Protein AF-A0A388NYQ6-F1 (afdb_monomer_lite)

Structure (mmCIF, N/CA/C/O backbone):
data_AF-A0A388NYQ6-F1
#
_entry.id   AF-A0A388NYQ6-F1
#
loop_
_atom_site.group_PDB
_atom_site.id
_atom_site.type_symbol
_atom_site.label_atom_id
_atom_site.label_alt_id
_atom_site.label_comp_id
_atom_site.label_asym_id
_atom_site.label_entity_id
_atom_site.label_seq_id
_atom_site.pdbx_PDB_ins_code
_atom_site.Cartn_x
_atom_site.Cartn_y
_atom_site.Cartn_z
_atom_site.occupancy
_atom_site.B_iso_or_equiv
_atom_site.auth_seq_id
_atom_site.auth_comp_id
_atom_site.auth_asym_id
_atom_site.auth_atom_id
_atom_site.pdbx_PDB_model_num
ATOM 1 N N . MET A 1 1 ? -5.602 -9.471 16.229 1.00 52.56 1 MET A N 1
ATOM 2 C CA . MET A 1 1 ? -4.426 -9.917 15.430 1.00 52.56 1 MET A CA 1
ATOM 3 C C . MET A 1 1 ? -3.430 -8.777 15.203 1.00 52.56 1 MET A C 1
ATOM 5 O O . MET A 1 1 ? -2.245 -8.992 15.431 1.00 52.56 1 MET A O 1
ATOM 9 N N . ILE A 1 2 ? -3.910 -7.580 14.840 1.00 55.19 2 ILE A N 1
ATOM 10 C CA . ILE A 1 2 ? -3.126 -6.337 14.697 1.00 55.19 2 ILE A CA 1
ATOM 11 C C . ILE A 1 2 ? -2.327 -6.002 15.974 1.00 55.19 2 ILE A C 1
ATOM 13 O O . ILE A 1 2 ? -1.125 -5.756 15.897 1.00 55.19 2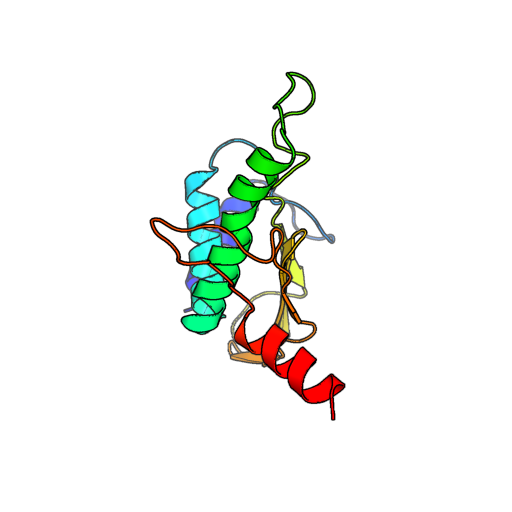 ILE A O 1
ATOM 17 N N . GLU A 1 3 ? -2.947 -6.120 17.156 1.00 49.66 3 GLU A N 1
ATOM 18 C CA . GLU A 1 3 ? -2.299 -5.841 18.447 1.00 49.66 3 GLU A CA 1
ATOM 19 C C . GLU A 1 3 ? -1.039 -6.693 18.679 1.00 49.66 3 GLU A C 1
ATOM 21 O O . GLU A 1 3 ? 0.015 -6.148 18.960 1.00 49.66 3 GLU A O 1
ATOM 26 N N . ARG A 1 4 ? -1.069 -8.013 18.437 1.00 52.25 4 ARG A N 1
ATOM 27 C CA . ARG A 1 4 ? 0.109 -8.885 18.650 1.00 52.25 4 ARG A CA 1
ATOM 28 C C . ARG A 1 4 ? 1.309 -8.506 17.775 1.00 52.25 4 ARG A C 1
ATOM 30 O O . ARG A 1 4 ? 2.448 -8.632 18.223 1.00 52.25 4 ARG A O 1
ATOM 37 N N . CYS A 1 5 ? 1.071 -8.040 16.546 1.00 53.69 5 CYS A N 1
ATOM 38 C CA . CYS A 1 5 ? 2.142 -7.525 15.687 1.00 53.69 5 CYS A CA 1
ATOM 39 C C . CYS A 1 5 ? 2.639 -6.156 16.171 1.00 53.69 5 CYS A C 1
ATOM 41 O O . CYS A 1 5 ? 3.846 -5.913 16.174 1.00 53.69 5 CYS A O 1
ATOM 43 N N . LEU A 1 6 ? 1.734 -5.294 16.640 1.00 58.06 6 LEU A N 1
ATOM 44 C CA . LEU A 1 6 ? 2.067 -3.972 17.169 1.00 58.06 6 LEU A CA 1
ATOM 45 C C . LEU A 1 6 ? 2.802 -4.030 18.496 1.00 58.06 6 LEU A C 1
ATOM 47 O O . LEU A 1 6 ? 3.789 -3.331 18.650 1.00 58.06 6 LEU A O 1
ATOM 51 N N . THR A 1 7 ? 2.393 -4.881 19.431 1.00 53.41 7 THR A N 1
ATOM 52 C CA . THR A 1 7 ? 3.084 -5.084 20.702 1.00 53.41 7 THR A CA 1
ATOM 53 C C . THR A 1 7 ? 4.516 -5.543 20.445 1.00 53.41 7 THR A C 1
ATOM 55 O O . THR A 1 7 ? 5.431 -5.019 21.063 1.00 53.41 7 THR A O 1
ATOM 58 N N . SER A 1 8 ? 4.753 -6.430 19.471 1.00 51.94 8 SER A N 1
ATOM 59 C CA . SER A 1 8 ? 6.115 -6.803 19.064 1.00 51.94 8 SER A CA 1
ATOM 60 C C . SER A 1 8 ? 6.887 -5.615 18.473 1.00 51.94 8 SER A C 1
ATOM 62 O O . SER A 1 8 ? 8.021 -5.366 18.874 1.00 51.94 8 SER A O 1
ATOM 64 N N . LEU A 1 9 ? 6.285 -4.848 17.559 1.00 52.38 9 LEU A N 1
ATOM 65 C CA . LEU A 1 9 ? 6.934 -3.708 16.895 1.00 52.38 9 LEU A CA 1
ATOM 66 C C . LEU A 1 9 ? 7.233 -2.547 17.867 1.00 52.38 9 LEU A C 1
ATOM 68 O O . LEU A 1 9 ? 8.312 -1.959 17.830 1.00 52.38 9 LEU A O 1
ATOM 72 N N . ILE A 1 10 ? 6.296 -2.252 18.768 1.00 55.34 10 ILE A N 1
ATOM 73 C CA . ILE A 1 10 ? 6.388 -1.216 19.798 1.00 55.34 10 ILE A CA 1
ATOM 74 C C . ILE A 1 10 ? 7.378 -1.651 20.883 1.00 55.34 10 ILE A C 1
ATOM 76 O O . ILE A 1 10 ? 8.283 -0.888 21.195 1.00 55.34 10 ILE A O 1
ATOM 80 N N . LEU A 1 11 ? 7.295 -2.875 21.421 1.00 45.38 11 LEU A N 1
ATOM 81 C CA . LEU A 1 11 ? 8.207 -3.338 22.479 1.00 45.38 11 LEU A CA 1
ATOM 82 C C . LEU A 1 11 ? 9.666 -3.449 22.019 1.00 45.38 11 LEU A C 1
ATOM 84 O O . LEU A 1 11 ? 10.567 -3.217 22.826 1.00 45.38 11 LEU A O 1
ATOM 88 N N . THR A 1 12 ? 9.909 -3.760 20.741 1.00 48.88 12 THR A N 1
ATOM 89 C CA . THR A 1 12 ? 11.273 -3.764 20.185 1.00 48.88 12 THR A CA 1
ATOM 90 C C . THR A 1 12 ? 11.868 -2.348 20.185 1.00 48.88 12 THR A C 1
ATOM 92 O O . THR A 1 12 ? 13.056 -2.189 20.445 1.00 48.88 12 THR A O 1
ATOM 95 N N . ASN A 1 13 ? 11.037 -1.315 20.008 1.00 43.41 13 ASN A N 1
ATOM 96 C CA . ASN A 1 13 ? 11.452 0.092 20.049 1.00 43.41 13 ASN A CA 1
ATOM 97 C C . ASN A 1 13 ? 11.406 0.720 21.460 1.00 43.41 13 ASN A C 1
ATOM 99 O O . ASN A 1 13 ? 12.181 1.627 21.757 1.00 43.41 13 ASN A O 1
ATOM 103 N N . VAL A 1 14 ? 10.563 0.221 22.372 1.00 39.88 14 VAL A N 1
ATOM 104 C CA . VAL A 1 14 ? 10.410 0.745 23.748 1.00 39.88 14 VAL A CA 1
ATOM 105 C C . VAL A 1 14 ? 11.578 0.363 24.670 1.00 39.88 14 VAL A C 1
ATOM 107 O O . VAL A 1 14 ? 11.789 1.022 25.689 1.00 39.88 14 VAL A O 1
ATOM 110 N N . ARG A 1 15 ? 12.430 -0.605 24.297 1.00 34.38 15 ARG A N 1
ATOM 111 C CA . ARG A 1 15 ? 13.694 -0.863 25.021 1.00 34.38 15 ARG A CA 1
ATOM 112 C C . ARG A 1 15 ? 14.703 0.297 24.958 1.00 34.38 15 ARG A C 1
ATOM 114 O O . ARG A 1 15 ? 15.631 0.298 25.758 1.00 34.38 15 ARG A O 1
ATOM 121 N N . ASN A 1 16 ? 14.484 1.298 24.098 1.00 36.56 16 ASN A N 1
ATOM 122 C CA . ASN A 1 16 ? 15.321 2.500 23.986 1.00 36.56 16 ASN A CA 1
ATOM 123 C C . ASN A 1 16 ? 14.737 3.746 24.686 1.00 36.56 16 ASN A C 1
ATOM 125 O O . ASN A 1 16 ? 15.241 4.846 24.488 1.00 36.56 16 ASN A O 1
ATOM 129 N N . GLY A 1 17 ? 13.703 3.577 25.521 1.00 28.11 17 GLY A N 1
ATOM 130 C CA . GLY A 1 17 ? 13.302 4.551 26.539 1.00 28.11 17 GLY A CA 1
ATOM 131 C C . GLY A 1 17 ? 12.965 5.958 26.044 1.00 28.11 17 GLY A C 1
ATOM 132 O O . GLY A 1 17 ? 13.686 6.886 26.370 1.00 28.11 17 GLY A O 1
ATOM 133 N N . PHE A 1 18 ? 11.829 6.153 25.368 1.00 31.25 18 PHE A N 1
ATOM 134 C CA . PHE A 1 18 ? 11.224 7.485 25.223 1.00 31.25 18 PHE A CA 1
ATOM 135 C C . PHE A 1 18 ? 9.693 7.398 25.250 1.00 31.25 18 PHE A C 1
ATOM 137 O O . PHE A 1 18 ? 9.052 6.875 24.342 1.00 31.25 18 PHE A O 1
ATOM 144 N N . THR A 1 19 ? 9.099 7.919 26.323 1.00 35.94 19 THR A N 1
ATOM 145 C CA . THR A 1 19 ? 7.658 8.146 26.470 1.00 35.94 19 THR A CA 1
ATOM 146 C C . THR A 1 19 ? 7.364 9.631 26.264 1.00 35.94 19 THR A C 1
ATOM 148 O O . THR A 1 19 ? 7.906 10.450 27.000 1.00 35.94 19 THR A O 1
ATOM 151 N N . ARG A 1 20 ? 6.442 9.939 25.338 1.00 31.94 20 ARG A N 1
ATOM 152 C CA . ARG A 1 20 ? 5.844 11.259 25.024 1.00 31.94 20 ARG A CA 1
ATOM 153 C C . ARG A 1 20 ? 6.726 12.255 24.245 1.00 31.94 20 ARG A C 1
ATOM 155 O O . ARG A 1 20 ? 7.485 12.990 24.858 1.00 31.94 20 ARG A O 1
ATOM 162 N N . LEU A 1 21 ? 6.518 12.326 22.919 1.00 26.45 21 LEU A N 1
ATOM 163 C CA . LEU A 1 21 ? 6.379 13.507 22.023 1.00 26.45 21 LEU A CA 1
ATOM 164 C C . LEU A 1 21 ? 6.416 13.040 20.532 1.00 26.45 21 LEU A C 1
ATOM 166 O O . LEU A 1 21 ? 6.714 11.868 20.302 1.00 26.45 21 LEU A O 1
ATOM 170 N N . PRO A 1 22 ? 5.986 13.856 19.540 1.00 33.41 22 PRO A N 1
ATOM 171 C CA . PRO A 1 22 ? 5.518 13.375 18.238 1.00 33.41 22 PRO A CA 1
ATOM 172 C C . PRO A 1 22 ? 6.654 13.103 17.241 1.00 33.41 22 PRO A C 1
ATOM 174 O O . PRO A 1 22 ? 7.628 13.840 17.204 1.00 33.41 22 PRO A O 1
ATOM 177 N N . ILE A 1 23 ? 6.402 12.130 16.357 1.00 39.66 23 ILE A N 1
ATOM 178 C CA . ILE A 1 23 ? 7.015 11.936 15.028 1.00 39.66 23 ILE A CA 1
ATOM 179 C C . ILE A 1 23 ? 8.489 11.482 15.026 1.00 39.66 23 ILE A C 1
ATOM 181 O O . ILE A 1 23 ? 9.353 12.099 15.635 1.00 39.66 23 ILE A O 1
ATOM 185 N N . MET A 1 24 ? 8.750 10.448 14.204 1.00 30.14 24 MET A N 1
ATOM 186 C CA . MET A 1 24 ? 10.063 9.855 13.876 1.00 30.14 24 MET A CA 1
ATOM 187 C C . MET A 1 24 ? 10.575 8.955 15.014 1.00 30.14 24 MET A C 1
ATOM 189 O O . MET A 1 24 ? 10.589 9.352 16.168 1.00 30.14 24 MET A O 1
ATOM 193 N N . TRP A 1 25 ? 10.821 7.658 14.816 1.00 35.75 25 TRP A N 1
ATOM 194 C CA . TRP A 1 25 ? 11.948 7.104 14.068 1.00 35.75 25 TRP A CA 1
ATOM 195 C C . TRP A 1 25 ? 11.678 5.640 13.649 1.00 35.75 25 TRP A C 1
ATOM 197 O O . TRP A 1 25 ? 11.425 4.791 14.501 1.00 35.75 25 TRP A O 1
ATOM 207 N N . VAL A 1 26 ? 11.831 5.326 12.358 1.00 38.94 26 VAL A N 1
ATOM 208 C CA . VAL A 1 26 ? 12.402 4.042 11.900 1.00 38.94 26 VAL A CA 1
ATOM 209 C C . VAL A 1 26 ? 13.570 4.410 10.991 1.00 38.94 26 VAL A C 1
ATOM 211 O O . VAL A 1 26 ? 13.466 4.411 9.775 1.00 38.94 26 VAL A O 1
ATOM 214 N N . ALA A 1 27 ? 14.661 4.835 11.618 1.00 39.72 27 ALA A N 1
ATOM 215 C CA . ALA A 1 27 ? 15.979 4.925 11.004 1.00 39.72 27 ALA A CA 1
ATOM 216 C C . ALA A 1 27 ? 17.005 4.769 12.133 1.00 39.72 27 ALA A C 1
ATOM 218 O O . ALA A 1 27 ? 17.494 5.741 12.695 1.00 39.72 27 ALA A O 1
ATOM 219 N N . SER A 1 28 ? 17.264 3.539 12.581 1.00 37.56 28 SER A N 1
ATOM 220 C CA . SER A 1 28 ? 18.402 3.302 13.473 1.00 37.56 28 SER A CA 1
ATOM 221 C C . SER A 1 28 ? 18.951 1.888 13.325 1.00 37.56 28 SER A C 1
ATOM 223 O O . SER A 1 28 ? 18.336 0.895 13.707 1.00 37.56 28 SER A O 1
ATOM 225 N N . ARG A 1 29 ? 20.133 1.868 12.710 1.00 48.62 29 ARG A N 1
ATOM 226 C CA . ARG A 1 29 ? 21.175 0.844 12.615 1.00 48.62 29 ARG A CA 1
ATOM 227 C C . ARG A 1 29 ? 21.062 -0.316 13.629 1.00 48.62 29 ARG A C 1
ATOM 229 O O . ARG A 1 29 ? 21.125 -0.109 14.837 1.00 48.62 29 ARG A O 1
ATOM 236 N N . ARG A 1 30 ? 21.093 -1.543 13.077 1.00 39.97 30 ARG A N 1
ATOM 237 C CA . ARG A 1 30 ? 21.181 -2.883 13.717 1.00 39.97 30 ARG A CA 1
ATOM 238 C C . ARG A 1 30 ? 19.862 -3.548 14.154 1.00 39.97 30 ARG A C 1
ATOM 240 O O . ARG A 1 30 ? 19.735 -3.893 15.319 1.00 39.97 30 ARG A O 1
ATOM 247 N N . ASP A 1 31 ? 18.938 -3.798 13.218 1.00 46.50 31 ASP A N 1
ATOM 248 C CA . ASP A 1 31 ? 18.238 -5.100 13.026 1.00 46.50 31 ASP A CA 1
ATOM 249 C C . ASP A 1 31 ? 17.272 -5.037 11.811 1.00 46.50 31 ASP A C 1
ATOM 251 O O . ASP A 1 31 ? 16.055 -5.207 11.909 1.00 46.50 31 ASP A O 1
ATOM 255 N N . GLU A 1 32 ? 17.824 -4.722 10.637 1.00 60.44 32 GLU A N 1
ATOM 256 C CA . GLU A 1 32 ? 17.090 -4.294 9.432 1.00 60.44 32 GLU A CA 1
ATOM 257 C C . GLU A 1 32 ? 16.087 -5.347 8.909 1.00 60.44 32 GLU A C 1
ATOM 259 O O . GLU A 1 32 ? 14.988 -5.021 8.458 1.00 60.44 32 GLU A O 1
ATOM 264 N N . SER A 1 33 ? 16.401 -6.642 9.050 1.00 65.62 33 SER A N 1
ATOM 265 C CA . SER A 1 33 ? 15.545 -7.718 8.526 1.00 65.62 33 SER A CA 1
ATOM 266 C C . SER A 1 33 ? 14.340 -8.044 9.416 1.00 65.62 33 SER A C 1
ATOM 268 O O . SER A 1 33 ? 13.277 -8.414 8.906 1.00 65.62 33 SER A O 1
ATOM 270 N N . SER A 1 34 ? 14.481 -7.949 10.744 1.00 74.12 34 SER A N 1
ATOM 271 C CA . SER A 1 34 ? 13.402 -8.297 11.675 1.00 74.12 34 SER A CA 1
ATOM 272 C C . SER A 1 34 ? 12.331 -7.210 11.687 1.00 74.12 34 SER A C 1
ATOM 274 O O . SER A 1 34 ? 11.140 -7.522 11.605 1.00 74.12 34 SER A O 1
ATOM 276 N N . GLN A 1 35 ? 12.756 -5.946 11.669 1.00 73.00 35 GLN A N 1
ATOM 277 C CA . GLN A 1 35 ? 11.878 -4.786 11.581 1.00 73.00 35 GLN A CA 1
ATOM 278 C C . GLN A 1 35 ? 11.116 -4.763 10.258 1.00 73.00 35 GLN A C 1
ATOM 280 O O . GLN A 1 35 ? 9.888 -4.695 10.280 1.00 73.00 35 GLN A O 1
ATOM 285 N N . HIS A 1 36 ? 11.799 -4.955 9.124 1.00 77.44 36 HIS A N 1
ATOM 286 C CA . HIS A 1 36 ? 11.146 -5.049 7.815 1.00 77.44 36 HIS A CA 1
ATOM 287 C C . HIS A 1 36 ? 10.067 -6.146 7.792 1.00 77.44 36 HIS A C 1
ATOM 289 O O . HIS A 1 36 ? 8.929 -5.905 7.385 1.00 77.44 36 HIS A O 1
ATOM 295 N N . ARG A 1 37 ? 10.362 -7.342 8.327 1.00 82.44 37 ARG A N 1
ATOM 296 C CA . ARG A 1 37 ? 9.362 -8.421 8.443 1.00 82.44 37 ARG A CA 1
ATOM 297 C C . ARG A 1 37 ? 8.165 -8.034 9.315 1.00 82.44 37 ARG A C 1
ATOM 299 O O . ARG A 1 37 ? 7.047 -8.434 9.001 1.00 82.44 37 ARG A O 1
ATOM 306 N N . MET A 1 38 ? 8.369 -7.302 10.410 1.00 84.25 38 MET A N 1
ATOM 307 C CA . MET A 1 38 ? 7.265 -6.853 11.269 1.00 84.25 38 MET A CA 1
ATOM 308 C C . MET A 1 38 ? 6.388 -5.805 10.582 1.00 84.25 38 MET A C 1
ATOM 310 O O . MET A 1 38 ? 5.167 -5.885 10.694 1.00 84.25 38 MET A O 1
ATOM 314 N N . VAL A 1 39 ? 6.989 -4.874 9.837 1.00 85.31 39 VAL A N 1
ATOM 315 C CA . VAL A 1 39 ? 6.258 -3.886 9.028 1.00 85.31 39 VAL A CA 1
ATOM 316 C C . VAL A 1 39 ? 5.377 -4.586 7.997 1.00 85.31 39 VAL A C 1
ATOM 318 O O . VAL A 1 39 ? 4.177 -4.333 7.942 1.00 85.31 39 VAL A O 1
ATOM 321 N N . HIS A 1 40 ? 5.937 -5.537 7.247 1.00 89.69 40 HIS A N 1
ATOM 322 C CA . HIS A 1 40 ? 5.174 -6.324 6.273 1.00 89.69 40 HIS A CA 1
ATOM 323 C C . HIS A 1 40 ? 4.038 -7.119 6.915 1.00 89.69 40 HIS A C 1
ATOM 325 O O . HIS A 1 40 ? 2.932 -7.144 6.383 1.00 89.69 40 HIS A O 1
ATOM 331 N N . LYS A 1 41 ? 4.265 -7.708 8.096 1.00 91.06 41 LYS A N 1
ATOM 332 C CA . LYS A 1 41 ? 3.195 -8.371 8.858 1.00 91.06 41 LYS A CA 1
ATOM 333 C C . LYS A 1 41 ? 2.088 -7.401 9.260 1.00 91.06 41 LYS A C 1
ATOM 335 O O . LYS A 1 41 ? 0.920 -7.755 9.140 1.00 91.06 41 LYS A O 1
ATOM 340 N N . LEU A 1 42 ? 2.434 -6.199 9.720 1.00 89.38 42 LEU A N 1
ATOM 341 C CA . LEU A 1 42 ? 1.450 -5.175 10.066 1.00 89.38 42 LEU A CA 1
ATOM 342 C C . LEU A 1 42 ? 0.634 -4.756 8.835 1.00 89.38 42 LEU A C 1
ATOM 344 O O . LEU A 1 42 ? -0.594 -4.757 8.897 1.00 89.38 42 LEU A O 1
ATOM 348 N N . LEU A 1 43 ? 1.289 -4.481 7.704 1.00 91.88 43 LEU A N 1
ATOM 349 C CA . LEU A 1 43 ? 0.616 -4.143 6.446 1.00 91.88 43 LEU A CA 1
ATOM 350 C C . LEU A 1 43 ? -0.331 -5.256 5.986 1.00 91.88 43 LEU A C 1
ATOM 352 O O . LEU A 1 43 ? -1.485 -4.979 5.672 1.00 91.88 43 LEU A O 1
ATOM 356 N N . ALA A 1 44 ? 0.113 -6.512 6.034 1.00 93.88 44 ALA A N 1
ATOM 357 C CA . ALA A 1 44 ? -0.709 -7.668 5.681 1.00 93.88 44 ALA A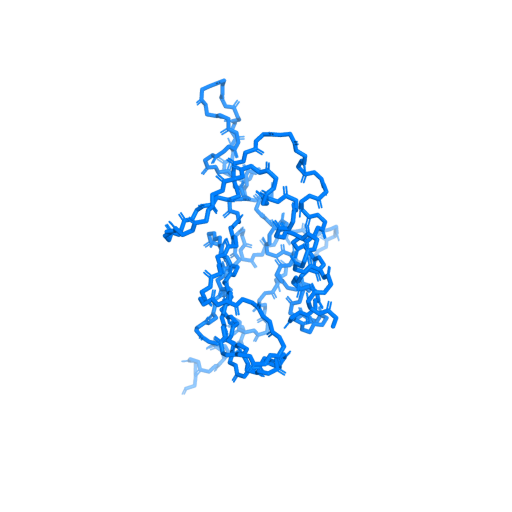 CA 1
ATOM 358 C C . ALA A 1 44 ? -1.926 -7.859 6.608 1.00 93.88 44 ALA A C 1
ATOM 360 O O . ALA A 1 44 ? -2.898 -8.493 6.215 1.00 93.88 44 ALA A O 1
ATOM 361 N N . THR A 1 45 ? -1.898 -7.321 7.834 1.00 90.75 45 THR A N 1
ATOM 362 C CA . THR A 1 45 ? -3.069 -7.348 8.732 1.00 90.75 45 THR A CA 1
ATOM 363 C C . THR A 1 45 ? -4.092 -6.250 8.447 1.00 90.75 45 THR A C 1
ATOM 365 O O . THR A 1 45 ? -5.228 -6.360 8.898 1.00 90.75 45 THR A O 1
ATOM 368 N N . ALA A 1 46 ? -3.692 -5.191 7.742 1.00 91.75 46 ALA A N 1
ATOM 369 C CA . ALA A 1 46 ? -4.509 -3.999 7.526 1.00 91.75 46 ALA A CA 1
ATOM 370 C C . ALA A 1 46 ? -4.992 -3.842 6.079 1.00 91.75 46 ALA A C 1
ATOM 372 O O . ALA A 1 46 ? -5.962 -3.132 5.825 1.00 91.75 46 ALA A O 1
ATOM 373 N N . LEU A 1 47 ? -4.315 -4.495 5.136 1.00 93.12 47 LEU A N 1
ATOM 374 C CA . LEU A 1 47 ? -4.644 -4.492 3.718 1.00 93.12 47 LEU A CA 1
ATOM 375 C C . LEU A 1 47 ? -5.284 -5.819 3.309 1.00 93.12 47 LEU A C 1
ATOM 377 O O . LEU A 1 47 ? -4.996 -6.871 3.874 1.00 93.12 47 LEU A O 1
ATOM 381 N N . SER A 1 48 ? -6.114 -5.774 2.267 1.00 94.62 48 SER A N 1
ATOM 382 C CA . SER A 1 48 ? -6.489 -6.986 1.537 1.00 94.62 48 SER A CA 1
ATOM 383 C C . SER A 1 48 ? -5.265 -7.596 0.845 1.00 94.62 48 SER A C 1
ATOM 385 O O . SER A 1 48 ? -4.251 -6.925 0.653 1.00 94.62 48 SER A O 1
ATOM 387 N N . GLU A 1 49 ? -5.368 -8.849 0.401 1.00 96.06 49 GLU A N 1
ATOM 388 C CA . GLU A 1 49 ? -4.302 -9.516 -0.361 1.00 96.06 49 GLU A CA 1
ATOM 389 C C . GLU A 1 49 ? -3.876 -8.707 -1.599 1.00 96.06 49 GLU A C 1
ATOM 391 O O . GLU A 1 49 ? -2.684 -8.496 -1.828 1.00 96.06 49 GLU A O 1
ATOM 396 N N . GLY A 1 50 ? -4.848 -8.176 -2.350 1.00 96.31 50 GLY A N 1
ATOM 397 C CA . GLY A 1 50 ? -4.587 -7.304 -3.496 1.00 96.31 50 GLY A CA 1
ATOM 398 C C . GLY A 1 50 ? -3.888 -6.005 -3.090 1.00 96.31 50 GLY A C 1
ATOM 399 O O . GLY A 1 50 ? -2.883 -5.641 -3.693 1.00 96.31 50 GLY A O 1
ATOM 400 N N . GLY A 1 51 ? -4.351 -5.346 -2.021 1.00 95.06 51 GLY A N 1
ATOM 401 C CA . GLY A 1 51 ? -3.729 -4.118 -1.518 1.00 95.06 51 GLY A CA 1
ATOM 402 C C . GLY A 1 51 ? -2.291 -4.334 -1.044 1.00 95.06 51 GLY A C 1
ATOM 403 O O . GLY A 1 51 ? -1.404 -3.558 -1.393 1.00 95.06 51 GLY A O 1
ATOM 404 N N . TYR A 1 52 ? -2.040 -5.413 -0.299 1.00 96.56 52 TYR A N 1
ATOM 405 C CA . TYR A 1 52 ? -0.698 -5.775 0.154 1.00 96.56 52 TYR A CA 1
ATOM 406 C C . TYR A 1 52 ? 0.228 -6.112 -1.019 1.00 96.56 52 TYR A C 1
ATOM 408 O O . TYR A 1 52 ? 1.375 -5.659 -1.043 1.00 96.56 52 TYR A O 1
ATOM 416 N N . THR A 1 53 ? -0.272 -6.849 -2.015 1.00 97.00 53 THR A N 1
ATOM 417 C CA . THR A 1 53 ? 0.479 -7.179 -3.234 1.00 97.00 53 THR A CA 1
ATOM 418 C C . THR A 1 53 ? 0.853 -5.918 -4.006 1.00 97.00 53 THR A C 1
ATOM 420 O O . THR A 1 53 ? 2.023 -5.740 -4.346 1.00 97.00 53 THR A O 1
ATOM 423 N N . THR A 1 54 ? -0.098 -5.009 -4.236 1.00 96.69 54 THR A N 1
ATOM 424 C CA . THR A 1 54 ? 0.154 -3.730 -4.916 1.00 96.69 54 THR A CA 1
ATOM 425 C C . THR A 1 54 ? 1.177 -2.884 -4.160 1.00 96.69 54 THR A C 1
ATOM 427 O O . THR A 1 54 ? 2.159 -2.458 -4.763 1.00 96.69 54 THR A O 1
ATOM 430 N N . VAL A 1 55 ? 1.006 -2.691 -2.846 1.00 94.75 55 VAL A N 1
ATOM 431 C CA . VAL A 1 55 ? 1.941 -1.904 -2.018 1.00 94.75 55 VAL A CA 1
ATOM 432 C C . VAL A 1 55 ? 3.340 -2.513 -2.037 1.00 94.75 55 VAL A C 1
ATOM 434 O O . VAL A 1 55 ? 4.303 -1.810 -2.319 1.00 94.75 55 VAL A O 1
ATOM 437 N N . SER A 1 56 ? 3.463 -3.823 -1.819 1.00 93.56 56 SER A N 1
ATOM 438 C CA . SER A 1 56 ? 4.764 -4.509 -1.832 1.00 93.56 56 SER A CA 1
ATOM 439 C C . SER A 1 56 ? 5.440 -4.435 -3.201 1.00 93.56 56 SER A C 1
ATOM 441 O O . SER A 1 56 ? 6.661 -4.324 -3.285 1.00 93.56 56 SER A O 1
ATOM 443 N N . THR A 1 57 ? 4.652 -4.470 -4.277 1.00 94.81 57 THR A N 1
ATOM 444 C CA . THR A 1 57 ? 5.168 -4.335 -5.642 1.00 94.81 57 THR A CA 1
ATOM 445 C C . THR A 1 57 ? 5.681 -2.920 -5.901 1.00 94.81 57 THR A C 1
ATOM 447 O O . THR A 1 57 ? 6.771 -2.773 -6.445 1.00 94.81 57 THR A O 1
ATOM 450 N N . ILE A 1 58 ? 4.940 -1.889 -5.477 1.00 93.69 58 ILE A N 1
ATOM 451 C CA . ILE A 1 58 ? 5.365 -0.481 -5.571 1.00 93.69 58 ILE A CA 1
ATOM 452 C C . ILE A 1 58 ? 6.677 -0.270 -4.813 1.00 93.69 58 ILE A C 1
ATOM 454 O O . ILE A 1 58 ? 7.629 0.241 -5.390 1.00 93.69 58 ILE A O 1
ATOM 458 N N . MET A 1 59 ? 6.755 -0.739 -3.563 1.00 89.94 59 MET A N 1
ATOM 459 C CA . MET A 1 59 ? 7.988 -0.679 -2.767 1.00 89.94 59 MET A CA 1
ATOM 460 C C . MET A 1 59 ? 9.154 -1.382 -3.478 1.00 89.94 59 MET A C 1
ATOM 462 O O . MET A 1 59 ? 10.279 -0.899 -3.484 1.00 89.94 59 MET A O 1
ATOM 466 N N . GLY A 1 60 ? 8.894 -2.538 -4.096 1.00 88.25 60 GLY A N 1
ATOM 467 C CA . GLY A 1 60 ? 9.914 -3.301 -4.813 1.00 88.25 60 GLY A CA 1
ATOM 468 C C . GLY A 1 60 ? 10.432 -2.610 -6.079 1.00 88.25 60 GLY A C 1
ATOM 469 O O . GLY A 1 60 ? 11.619 -2.754 -6.392 1.00 88.25 60 GLY A O 1
ATOM 470 N N . LEU A 1 61 ? 9.570 -1.863 -6.782 1.00 90.56 61 LEU A N 1
ATOM 471 C CA . LEU A 1 61 ? 9.911 -1.134 -8.010 1.00 90.56 61 LEU A CA 1
ATOM 472 C C . LEU A 1 61 ? 10.939 -0.026 -7.790 1.00 90.56 61 LEU A C 1
ATOM 474 O O . LEU A 1 61 ? 11.646 0.315 -8.734 1.00 90.56 61 LEU A O 1
ATOM 478 N N . GLU A 1 62 ? 11.112 0.450 -6.561 1.00 84.31 62 GLU A N 1
ATOM 479 C CA . GLU A 1 62 ? 12.140 1.439 -6.242 1.00 84.31 62 GLU A CA 1
ATOM 480 C C . GLU A 1 62 ? 13.557 0.939 -6.584 1.00 84.31 62 GLU A C 1
ATOM 482 O O . GLU A 1 62 ? 14.362 1.689 -7.118 1.00 84.31 62 GLU A O 1
ATOM 487 N N . ASN A 1 63 ? 13.846 -0.361 -6.425 1.00 84.12 63 ASN A N 1
ATOM 488 C CA . ASN A 1 63 ? 15.145 -0.916 -6.848 1.00 84.12 63 ASN A CA 1
ATOM 489 C C . ASN A 1 63 ? 15.323 -0.906 -8.381 1.00 84.12 63 ASN A C 1
ATOM 491 O O . ASN A 1 63 ? 16.444 -0.933 -8.891 1.00 84.12 63 ASN A O 1
ATOM 495 N N . VAL A 1 64 ? 14.218 -0.946 -9.134 1.00 88.25 64 VAL A N 1
ATOM 496 C CA . VAL A 1 64 ? 14.252 -0.799 -10.596 1.00 88.25 64 VAL A CA 1
ATOM 497 C C . VAL A 1 64 ? 14.498 0.661 -10.950 1.00 88.25 64 VAL A C 1
ATOM 499 O O . VAL A 1 64 ? 15.310 0.920 -11.837 1.00 88.25 64 VAL A O 1
ATOM 502 N N . LEU A 1 65 ? 13.840 1.588 -10.251 1.00 85.75 65 LEU A N 1
ATOM 503 C CA . LEU A 1 65 ? 14.048 3.022 -10.418 1.00 85.75 65 LEU A CA 1
ATOM 504 C C . LEU A 1 65 ? 15.513 3.398 -10.178 1.00 85.75 65 LEU A C 1
ATOM 506 O O . LEU A 1 65 ? 16.119 3.980 -11.072 1.00 85.75 65 LEU A O 1
ATOM 510 N N . ASP A 1 66 ? 16.122 2.936 -9.082 1.00 81.75 66 ASP A N 1
ATOM 511 C CA . ASP A 1 66 ? 17.549 3.152 -8.787 1.00 81.75 66 ASP A CA 1
ATOM 512 C C . ASP A 1 66 ? 18.448 2.779 -9.967 1.00 81.75 66 ASP A C 1
ATOM 514 O O . ASP A 1 66 ? 19.361 3.510 -10.358 1.00 81.75 66 ASP A O 1
ATOM 518 N N . ARG A 1 67 ? 18.176 1.615 -10.565 1.00 83.94 67 ARG A N 1
ATOM 519 C CA . ARG A 1 67 ? 18.928 1.126 -11.718 1.00 83.94 67 ARG A CA 1
ATOM 520 C C . ARG A 1 67 ? 18.723 2.017 -12.943 1.00 83.94 67 ARG A C 1
ATOM 522 O O . ARG A 1 67 ? 19.671 2.197 -13.706 1.00 83.94 67 ARG A O 1
ATOM 529 N N . LEU A 1 68 ? 17.504 2.501 -13.173 1.00 86.25 68 LEU A N 1
ATOM 530 C CA . LEU A 1 68 ? 17.170 3.355 -14.316 1.00 86.25 68 LEU A CA 1
ATOM 531 C C . LEU A 1 68 ? 17.770 4.757 -14.177 1.00 86.25 68 LEU A C 1
ATOM 533 O O . LEU A 1 68 ? 18.244 5.308 -15.168 1.00 86.25 68 LEU A O 1
ATOM 537 N N . GLU A 1 69 ? 17.795 5.299 -12.962 1.00 84.38 69 GLU A N 1
ATOM 538 C CA . GLU A 1 69 ? 18.369 6.614 -12.657 1.00 84.38 69 GLU A CA 1
ATOM 539 C C . GLU A 1 69 ? 19.897 6.581 -12.521 1.00 84.38 69 GLU A C 1
ATOM 541 O O . GLU A 1 69 ? 20.540 7.625 -12.424 1.00 84.38 69 GLU A O 1
ATOM 546 N N . GLY A 1 70 ? 20.500 5.388 -12.562 1.00 81.06 70 GLY A N 1
ATOM 547 C CA . GLY A 1 70 ? 21.942 5.221 -12.427 1.00 81.06 70 GLY A CA 1
ATOM 548 C C . GLY A 1 70 ? 22.435 5.587 -11.030 1.00 81.06 70 GLY A C 1
ATOM 549 O O . GLY A 1 70 ? 23.543 6.105 -10.900 1.00 81.06 70 GLY A O 1
ATOM 550 N N . PHE A 1 71 ? 21.621 5.335 -10.000 1.00 74.06 71 PHE A N 1
ATOM 551 C CA . PHE A 1 71 ? 21.989 5.602 -8.617 1.00 74.06 71 PHE A CA 1
ATOM 552 C C . PHE A 1 71 ? 23.280 4.855 -8.251 1.00 74.06 71 PHE A C 1
ATOM 554 O O . PHE A 1 71 ? 23.392 3.636 -8.410 1.00 74.06 71 PHE A O 1
ATOM 561 N N . VAL A 1 72 ? 24.262 5.600 -7.743 1.00 64.94 72 VAL A N 1
ATOM 562 C CA . VAL A 1 72 ? 25.518 5.071 -7.210 1.00 64.94 72 VAL A CA 1
ATOM 563 C C . VAL A 1 72 ? 25.571 5.436 -5.735 1.00 64.94 72 VAL A C 1
ATOM 565 O O . VAL A 1 72 ? 25.517 6.611 -5.386 1.00 64.94 72 VAL A O 1
ATOM 568 N N . ALA A 1 73 ? 25.687 4.432 -4.866 1.00 61.66 73 ALA A N 1
ATOM 569 C CA . ALA A 1 73 ? 25.916 4.670 -3.448 1.00 61.66 73 ALA A CA 1
ATOM 570 C C . ALA A 1 73 ? 27.309 5.297 -3.265 1.00 61.66 73 ALA A C 1
ATOM 572 O O . ALA A 1 73 ? 28.324 4.658 -3.556 1.00 61.66 73 ALA A O 1
ATOM 573 N N . GLU A 1 74 ? 27.363 6.544 -2.805 1.00 57.91 74 GLU A N 1
ATOM 574 C CA . GLU A 1 74 ? 28.615 7.230 -2.479 1.00 57.91 74 GLU A CA 1
ATOM 575 C C . GLU A 1 74 ? 28.950 7.026 -0.997 1.00 57.91 74 GLU A C 1
ATOM 577 O O . GLU A 1 74 ? 28.070 6.840 -0.165 1.00 57.91 74 GLU A O 1
ATOM 582 N N . PHE A 1 75 ? 30.234 7.072 -0.635 1.00 55.34 75 PHE A N 1
ATOM 583 C CA . PHE A 1 75 ? 30.689 6.821 0.742 1.00 55.34 75 PHE A CA 1
ATOM 584 C C . PHE A 1 75 ? 30.086 7.798 1.776 1.00 55.34 75 PHE A C 1
ATOM 586 O O . PHE A 1 75 ? 29.998 7.464 2.953 1.00 55.34 75 PHE A O 1
ATOM 593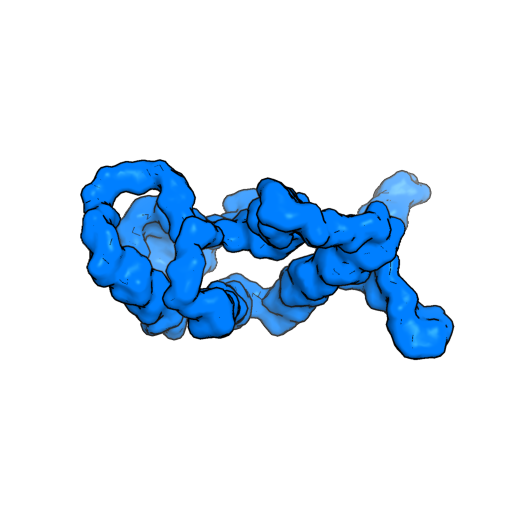 N N . GLU A 1 76 ? 29.655 8.986 1.335 1.00 50.97 76 GLU A N 1
ATOM 594 C CA . GLU A 1 76 ? 28.998 10.015 2.160 1.00 50.97 76 GLU A CA 1
ATOM 595 C C . GLU A 1 76 ? 27.475 10.087 1.951 1.00 50.97 76 GLU A C 1
ATOM 597 O O . GLU A 1 76 ? 26.773 10.663 2.779 1.00 50.97 76 GLU A O 1
ATOM 602 N N . ARG A 1 77 ? 26.958 9.469 0.881 1.00 48.75 77 ARG A N 1
ATOM 603 C CA . ARG A 1 77 ? 25.530 9.216 0.671 1.00 48.75 77 ARG A CA 1
ATOM 604 C C . ARG A 1 77 ? 25.300 7.723 0.798 1.00 48.75 77 ARG A C 1
ATOM 606 O O . ARG A 1 77 ? 25.164 6.997 -0.191 1.00 48.75 77 ARG A O 1
ATOM 613 N N . GLU A 1 78 ? 25.272 7.268 2.049 1.00 47.78 78 GLU A N 1
ATOM 614 C CA . GLU A 1 78 ? 24.689 5.968 2.349 1.00 47.78 78 GLU A CA 1
ATOM 615 C C . GLU A 1 78 ? 23.282 5.928 1.721 1.00 47.78 78 GLU A C 1
ATOM 617 O O . GLU A 1 78 ? 22.631 6.959 1.538 1.00 47.78 78 GLU A O 1
ATOM 622 N N . ARG A 1 79 ? 22.796 4.730 1.390 1.00 49.47 79 ARG A N 1
ATOM 623 C CA . ARG A 1 79 ? 21.460 4.420 0.829 1.00 49.47 79 ARG A CA 1
ATOM 624 C C . ARG A 1 79 ? 20.271 4.945 1.679 1.00 49.47 79 ARG A C 1
ATOM 626 O O . ARG A 1 79 ? 19.131 4.554 1.479 1.00 49.47 79 ARG A O 1
ATOM 633 N N . GLU A 1 80 ? 20.560 5.786 2.667 1.00 46.25 80 GLU A N 1
ATOM 634 C CA . GLU A 1 80 ? 19.695 6.483 3.606 1.00 46.25 80 GLU A CA 1
ATOM 635 C C . GLU A 1 80 ? 18.929 7.661 2.967 1.00 46.25 80 GLU A C 1
ATOM 637 O O . GLU A 1 80 ? 17.950 8.096 3.562 1.00 46.25 80 GLU A O 1
ATOM 642 N N . GLU A 1 81 ? 19.301 8.163 1.777 1.00 48.97 81 GLU A N 1
ATOM 643 C CA . GLU A 1 81 ? 18.579 9.288 1.138 1.00 48.97 81 GLU A CA 1
ATOM 644 C C . GLU A 1 81 ? 17.643 8.892 -0.022 1.00 48.97 81 GLU A C 1
ATOM 646 O O . GLU A 1 81 ? 16.718 9.639 -0.333 1.00 48.97 81 GLU A O 1
ATOM 651 N N . ILE A 1 82 ? 17.850 7.745 -0.676 1.00 52.16 82 ILE A N 1
ATOM 652 C CA . ILE A 1 82 ? 17.176 7.335 -1.924 1.00 52.16 82 ILE A CA 1
ATOM 653 C C . ILE A 1 82 ? 17.427 5.818 -2.060 1.00 52.16 82 ILE A C 1
ATOM 655 O O . ILE A 1 82 ? 18.609 5.463 -2.052 1.00 52.16 82 ILE A O 1
ATOM 659 N N . PRO A 1 83 ? 16.473 4.869 -2.179 1.00 52.34 83 PRO A N 1
ATOM 660 C CA . PRO A 1 83 ? 15.041 4.759 -1.884 1.00 52.34 83 PRO A CA 1
ATOM 661 C C . PRO A 1 83 ? 14.767 3.827 -0.658 1.00 52.34 83 PRO A C 1
ATOM 663 O O . PRO A 1 83 ? 15.689 3.467 0.068 1.00 52.34 83 PRO A O 1
ATOM 666 N N . MET A 1 84 ? 13.522 3.388 -0.411 1.00 58.69 84 MET A N 1
ATOM 667 C CA . MET A 1 84 ? 13.063 2.578 0.747 1.00 58.69 84 MET A CA 1
ATOM 668 C C . MET A 1 84 ? 12.899 3.325 2.080 1.00 58.69 84 MET A C 1
ATOM 670 O O . MET A 1 84 ? 12.772 2.700 3.140 1.00 58.69 84 MET A O 1
ATOM 674 N N . LEU A 1 85 ? 12.813 4.656 2.047 1.00 70.31 85 LEU A N 1
ATOM 675 C CA . LEU A 1 85 ? 12.433 5.461 3.210 1.00 70.31 85 LEU A CA 1
ATOM 676 C C . LEU A 1 85 ? 10.937 5.316 3.504 1.00 70.31 85 LEU A C 1
ATOM 678 O O . LEU A 1 85 ? 10.120 6.180 3.183 1.00 70.31 85 LEU A O 1
ATOM 682 N N . TYR A 1 86 ? 10.596 4.202 4.140 1.00 79.25 86 TYR A N 1
ATOM 683 C CA . TYR A 1 86 ? 9.273 3.946 4.677 1.00 79.25 86 TYR A CA 1
ATOM 684 C C . TYR A 1 86 ? 9.268 4.124 6.188 1.00 79.25 86 TYR A C 1
ATOM 686 O O . TYR A 1 86 ? 10.075 3.535 6.907 1.00 79.25 86 TYR A O 1
ATOM 694 N N . TRP A 1 87 ? 8.314 4.898 6.691 1.00 80.38 87 TRP A N 1
ATOM 695 C CA . TRP A 1 87 ? 8.134 5.131 8.116 1.00 80.38 87 TRP A CA 1
ATOM 696 C C . TRP A 1 87 ? 6.739 4.729 8.576 1.00 80.38 87 TRP A C 1
ATOM 698 O O . TRP A 1 87 ? 5.754 4.773 7.834 1.00 80.38 87 TRP A O 1
ATOM 708 N N . ILE A 1 88 ? 6.659 4.380 9.858 1.00 85.75 88 ILE A N 1
ATOM 709 C CA . ILE A 1 88 ? 5.397 4.197 10.564 1.00 85.75 88 ILE A CA 1
ATOM 710 C C . ILE A 1 88 ? 5.250 5.310 11.592 1.00 85.75 88 ILE A C 1
ATOM 712 O O . ILE A 1 88 ? 6.204 5.692 12.268 1.00 85.75 88 ILE A O 1
ATOM 716 N N . SER A 1 89 ? 4.042 5.841 11.721 1.00 86.19 89 SER A N 1
ATOM 717 C CA . SER A 1 89 ? 3.691 6.795 12.772 1.00 86.19 89 SER A CA 1
ATOM 718 C C . SER A 1 89 ? 2.427 6.348 13.483 1.00 86.19 89 SER A C 1
ATOM 720 O O . SER A 1 89 ? 1.503 5.863 12.840 1.00 86.19 89 SER A O 1
ATOM 722 N N . PHE A 1 90 ? 2.386 6.536 14.799 1.00 87.31 90 PHE A N 1
ATOM 723 C CA . PHE A 1 90 ? 1.243 6.219 15.649 1.00 87.31 90 PHE A CA 1
ATOM 724 C C . PHE A 1 90 ? 0.661 7.503 16.235 1.00 87.31 90 PHE A C 1
ATOM 726 O O . PHE A 1 90 ? 1.401 8.403 16.632 1.00 87.31 90 PHE A O 1
ATOM 733 N N . PHE A 1 91 ? -0.663 7.574 16.305 1.00 88.44 91 PHE A N 1
ATOM 734 C CA . PHE A 1 91 ? -1.420 8.711 16.812 1.00 88.44 91 PHE A CA 1
ATOM 735 C C . PHE A 1 91 ? -2.421 8.221 17.855 1.00 88.44 91 PHE A C 1
ATOM 737 O O . PHE A 1 91 ? -3.208 7.313 17.591 1.00 88.44 91 PHE A O 1
ATOM 744 N N . GLY A 1 92 ? -2.403 8.829 19.040 1.00 88.12 92 GLY A N 1
ATOM 745 C CA . GLY A 1 92 ? -3.155 8.327 20.190 1.00 88.12 92 GLY A CA 1
ATOM 746 C C . GLY A 1 92 ? -2.452 7.150 20.872 1.00 88.12 92 GLY A C 1
ATOM 747 O O . GLY A 1 92 ? -1.245 6.965 20.721 1.00 88.12 92 GLY A O 1
ATOM 748 N N . ASN A 1 93 ? -3.208 6.381 21.656 1.00 85.38 93 ASN A N 1
ATOM 749 C CA . ASN A 1 93 ? -2.690 5.221 22.376 1.00 85.38 93 ASN A CA 1
ATOM 750 C C . ASN A 1 93 ? -3.214 3.929 21.732 1.00 85.38 93 ASN A C 1
ATOM 752 O O . ASN A 1 93 ? -4.424 3.697 21.797 1.00 85.38 93 ASN A O 1
ATOM 756 N N . PRO A 1 94 ? -2.347 3.095 21.131 1.00 85.62 94 PRO A N 1
ATOM 757 C CA . PRO A 1 94 ? -2.753 1.800 20.605 1.00 85.62 94 PRO A CA 1
ATOM 758 C C . PRO A 1 94 ? -3.418 0.930 21.674 1.00 85.62 94 PRO A C 1
ATOM 760 O O . PRO A 1 94 ? -2.921 0.824 22.796 1.00 85.62 94 PRO A O 1
ATOM 763 N N . GLY A 1 95 ? -4.537 0.304 21.319 1.00 79.25 95 GLY A N 1
ATOM 764 C CA . GLY A 1 95 ? -5.254 -0.626 22.187 1.00 79.25 95 GLY A CA 1
ATOM 765 C C . GLY A 1 95 ? -6.624 -1.021 21.639 1.00 79.25 95 GLY A C 1
ATOM 766 O O . GLY A 1 95 ? -7.089 -0.482 20.631 1.00 79.25 95 GLY A O 1
ATOM 767 N N . ASP A 1 96 ? -7.270 -1.948 22.342 1.00 76.19 96 ASP A N 1
ATOM 768 C CA . ASP A 1 96 ? -8.504 -2.616 21.902 1.00 76.19 96 ASP A CA 1
ATOM 769 C C . ASP A 1 96 ? -9.793 -1.888 22.297 1.00 76.19 96 ASP A C 1
ATOM 771 O O . ASP A 1 96 ? -10.882 -2.292 21.909 1.00 76.19 96 ASP A O 1
ATOM 775 N N . THR A 1 97 ? -9.701 -0.817 23.083 1.00 78.19 97 THR A N 1
ATOM 776 C CA . THR A 1 97 ? -10.872 -0.128 23.656 1.00 78.19 97 THR A CA 1
ATOM 777 C C . THR A 1 97 ? -10.922 1.363 23.326 1.00 78.19 97 THR A C 1
ATOM 779 O O . THR A 1 97 ? -11.856 2.049 23.734 1.00 78.19 97 THR A O 1
ATOM 782 N N . GLY A 1 98 ? -9.935 1.876 22.584 1.00 84.38 98 GLY A N 1
ATOM 783 C CA . GLY A 1 98 ? -9.766 3.304 22.309 1.00 84.38 98 GLY A CA 1
ATOM 784 C C . GLY A 1 98 ? -9.741 3.655 20.823 1.00 84.38 98 GLY A C 1
ATOM 785 O O . GLY A 1 98 ? -9.566 2.791 19.964 1.00 84.38 98 GLY A O 1
ATOM 786 N N . LEU A 1 99 ? -9.900 4.951 20.544 1.00 93.12 99 LEU A N 1
ATOM 787 C CA . LEU A 1 99 ? -9.677 5.545 19.230 1.00 93.12 99 LEU A CA 1
ATOM 788 C C . LEU A 1 99 ? -8.193 5.879 19.078 1.00 93.12 99 LEU A C 1
ATOM 790 O O . LEU A 1 99 ? -7.636 6.653 19.862 1.00 93.12 99 LEU A O 1
ATOM 794 N N . TRP A 1 100 ? -7.562 5.324 18.057 1.00 92.56 100 TRP A N 1
ATOM 795 C CA . TRP A 1 100 ? -6.180 5.638 17.714 1.00 92.56 100 TRP A CA 1
ATOM 796 C C . TRP A 1 100 ? -5.976 5.481 16.212 1.00 92.56 100 TRP A C 1
ATOM 798 O O . TRP A 1 100 ? -6.876 5.083 15.472 1.00 92.56 100 TRP A O 1
ATOM 808 N N . SER A 1 101 ? -4.822 5.885 15.707 1.00 93.00 101 SER A N 1
ATOM 809 C CA . SER A 1 101 ? -4.513 5.759 14.287 1.00 93.00 101 SER A CA 1
ATOM 810 C C . SER A 1 101 ? -3.050 5.441 14.079 1.00 93.00 101 SER A C 1
ATOM 812 O O . SER A 1 101 ? -2.205 5.713 14.932 1.00 93.00 101 SER A O 1
ATOM 814 N N . TRP A 1 102 ? -2.739 4.894 12.918 1.00 92.06 102 TRP A N 1
ATOM 815 C CA . TRP A 1 102 ? -1.370 4.784 12.459 1.00 92.06 102 TRP A CA 1
ATOM 816 C C . TRP A 1 102 ? -1.278 5.032 10.966 1.00 92.06 102 TRP A C 1
ATOM 818 O O . TRP A 1 102 ? -2.246 4.882 10.221 1.00 92.06 102 TRP A O 1
ATOM 828 N N . ARG A 1 103 ? -0.094 5.448 10.542 1.00 92.19 103 ARG A N 1
ATOM 829 C CA . ARG A 1 103 ? 0.222 5.758 9.157 1.00 92.19 103 ARG A CA 1
ATOM 830 C C . ARG A 1 103 ? 1.441 4.968 8.737 1.00 92.19 103 ARG A C 1
ATOM 832 O O . ARG A 1 103 ? 2.407 4.907 9.493 1.00 92.19 103 ARG A O 1
ATOM 839 N N . PHE A 1 104 ? 1.397 4.433 7.527 1.00 91.69 104 PHE A N 1
ATOM 840 C CA . PHE A 1 104 ? 2.563 3.954 6.799 1.00 91.69 104 PHE A CA 1
ATOM 841 C C . PHE A 1 104 ? 2.815 4.906 5.630 1.00 91.69 104 PHE A C 1
ATOM 843 O O . PHE A 1 104 ? 1.906 5.151 4.835 1.00 91.69 104 PHE A O 1
ATOM 850 N N . GLY A 1 105 ? 4.001 5.502 5.568 1.00 86.50 105 GLY A N 1
ATOM 851 C CA . GLY A 1 105 ? 4.336 6.526 4.581 1.00 86.50 105 GLY A CA 1
ATOM 852 C C . GLY A 1 105 ? 5.713 6.311 3.971 1.00 86.50 105 GLY A C 1
ATOM 853 O O . GLY A 1 105 ? 6.604 5.826 4.655 1.00 86.50 105 GLY A O 1
ATOM 854 N N . GLY A 1 106 ? 5.853 6.682 2.704 1.00 80.25 106 GLY A N 1
ATOM 855 C CA . GLY A 1 106 ? 7.082 6.716 1.914 1.00 80.25 106 GLY A CA 1
ATOM 856 C C . GLY A 1 106 ? 6.849 7.523 0.631 1.00 80.25 106 GLY A C 1
ATOM 857 O O . GLY A 1 106 ? 5.762 8.074 0.440 1.00 80.25 106 GLY A O 1
ATOM 858 N N . HIS A 1 107 ? 7.845 7.599 -0.255 1.00 78.31 107 HIS A N 1
ATOM 859 C CA . HIS A 1 107 ? 7.795 8.465 -1.446 1.00 78.31 107 HIS A CA 1
ATOM 860 C C . HIS A 1 107 ? 6.637 8.122 -2.409 1.00 78.31 107 HIS A C 1
ATOM 862 O O . HIS A 1 107 ? 6.029 9.015 -2.996 1.00 78.31 107 HIS A O 1
ATOM 868 N N . HIS A 1 108 ? 6.255 6.843 -2.495 1.00 89.25 108 HIS A N 1
ATOM 869 C CA . HIS A 1 108 ? 5.221 6.358 -3.418 1.00 89.25 108 HIS A CA 1
ATOM 870 C C . HIS A 1 108 ? 3.971 5.775 -2.736 1.00 89.25 108 HIS A C 1
ATOM 872 O O . HIS A 1 108 ? 2.991 5.449 -3.404 1.00 89.25 108 HIS A O 1
ATOM 878 N N . VAL A 1 109 ? 3.959 5.665 -1.404 1.00 92.06 109 VAL A N 1
ATOM 879 C CA . VAL A 1 109 ? 2.839 5.082 -0.647 1.00 92.06 109 VAL A CA 1
ATOM 880 C C . VAL A 1 109 ? 2.530 5.941 0.567 1.00 92.06 109 VAL A C 1
ATOM 882 O O . VAL A 1 109 ? 3.410 6.276 1.355 1.00 92.06 109 VAL A O 1
ATOM 885 N N . SER A 1 110 ? 1.255 6.254 0.773 1.00 93.50 110 SER A N 1
ATOM 886 C CA . SER A 1 110 ? 0.779 6.869 2.009 1.00 93.50 110 SER A CA 1
ATOM 887 C C . SER A 1 110 ? -0.555 6.254 2.405 1.00 93.50 110 SER A C 1
ATOM 889 O O . SER A 1 110 ? -1.589 6.557 1.815 1.00 93.50 110 SER A O 1
ATOM 891 N N . LEU A 1 111 ? -0.528 5.412 3.434 1.00 95.44 111 LEU A N 1
ATOM 892 C CA . LEU A 1 111 ? -1.685 4.719 3.991 1.00 95.44 111 LEU A CA 1
ATOM 893 C C . LEU A 1 111 ? -1.961 5.246 5.394 1.00 95.44 111 LEU A C 1
ATOM 895 O O . LEU A 1 111 ? -1.055 5.276 6.227 1.00 95.44 111 LEU A O 1
ATOM 899 N N . ASN A 1 112 ? -3.203 5.625 5.672 1.00 95.19 112 ASN A N 1
ATOM 900 C CA . ASN A 1 112 ? -3.637 6.064 6.996 1.00 95.19 112 ASN A CA 1
ATOM 901 C C . ASN A 1 112 ? -4.727 5.124 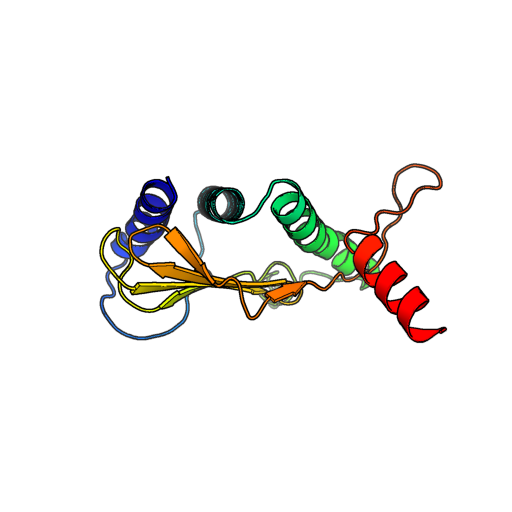7.486 1.00 95.19 112 ASN A C 1
ATOM 903 O O . ASN A 1 112 ? -5.661 4.863 6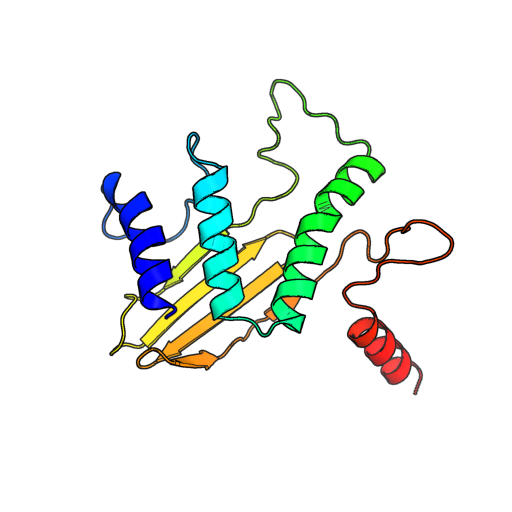.744 1.00 95.19 112 ASN A O 1
ATOM 907 N N . PHE A 1 113 ? -4.622 4.643 8.719 1.00 95.12 113 PHE A N 1
ATOM 908 C CA . PHE A 1 113 ? -5.591 3.743 9.329 1.00 95.12 113 PHE A CA 1
ATOM 909 C C . PHE A 1 113 ? -6.060 4.332 10.651 1.00 95.12 113 PHE A C 1
ATOM 911 O O . PHE A 1 113 ? -5.251 4.540 11.556 1.00 95.12 113 PHE A O 1
ATOM 918 N N . THR A 1 114 ? -7.360 4.563 10.782 1.00 94.75 114 THR A N 1
ATOM 919 C CA . THR A 1 114 ? -7.994 4.924 12.053 1.00 94.75 114 THR A CA 1
ATOM 920 C C . THR A 1 114 ? -8.729 3.720 12.598 1.00 94.75 114 THR A C 1
ATOM 922 O O . THR A 1 114 ? -9.486 3.079 11.871 1.00 94.75 114 THR A O 1
ATOM 925 N N . LEU A 1 115 ? -8.505 3.426 13.876 1.00 93.25 115 LEU A N 1
ATOM 926 C CA . LEU A 1 115 ? -9.088 2.293 14.567 1.00 93.25 115 LEU A CA 1
ATOM 927 C C . LEU A 1 115 ? -9.936 2.749 15.742 1.00 93.25 115 LEU A C 1
ATOM 929 O O . LEU A 1 115 ? -9.525 3.633 16.490 1.00 93.25 115 LEU A O 1
ATOM 933 N N . SER A 1 116 ? -11.072 2.091 15.935 1.00 92.38 116 SER A N 1
ATOM 934 C CA . SER A 1 116 ? -11.908 2.221 17.124 1.00 92.38 116 SER A CA 1
ATOM 935 C C . SER A 1 116 ? -12.229 0.832 17.646 1.00 92.38 116 SER A C 1
ATOM 937 O O . SER A 1 116 ? -12.686 -0.017 16.889 1.00 92.38 116 SER A O 1
ATOM 939 N N . ALA A 1 117 ? -11.986 0.606 18.936 1.00 88.19 117 ALA A N 1
ATOM 940 C CA . ALA A 1 117 ? -12.233 -0.680 19.588 1.00 88.19 117 ALA A CA 1
ATOM 941 C C . ALA A 1 117 ? -11.601 -1.884 18.845 1.00 88.19 117 ALA A C 1
ATOM 943 O O . ALA A 1 117 ? -12.216 -2.933 18.678 1.00 88.19 117 ALA A O 1
ATOM 944 N N . GLY A 1 118 ? -10.373 -1.705 18.341 1.00 85.12 118 GLY A N 1
ATOM 945 C CA . GLY A 1 118 ? -9.631 -2.736 17.606 1.00 85.12 118 GLY A CA 1
ATOM 946 C C . GLY A 1 118 ? -10.024 -2.924 16.132 1.00 85.12 118 GLY A C 1
ATOM 947 O O . GLY A 1 118 ? -9.333 -3.658 15.424 1.00 85.12 118 GLY A O 1
ATOM 948 N N . GLU A 1 119 ? -11.062 -2.243 15.640 1.00 89.06 119 GLU A N 1
ATOM 949 C CA . GLU A 1 119 ? -11.511 -2.321 14.244 1.00 89.06 119 GLU A CA 1
ATOM 950 C C . GLU A 1 119 ? -11.068 -1.106 13.430 1.00 89.06 119 GLU A C 1
ATOM 952 O O . GLU A 1 119 ? -11.088 0.019 13.925 1.00 89.06 119 GLU A O 1
ATOM 957 N N . ILE A 1 120 ? -10.687 -1.316 12.165 1.00 92.00 120 ILE A N 1
ATOM 958 C CA . ILE A 1 120 ? -10.361 -0.227 11.234 1.00 92.00 120 ILE A CA 1
ATOM 959 C C . ILE A 1 120 ? -11.664 0.441 10.790 1.00 92.00 120 ILE A C 1
ATOM 961 O O . ILE A 1 120 ? -12.483 -0.178 10.117 1.00 92.00 120 ILE A O 1
ATOM 965 N N . ILE A 1 121 ? -11.827 1.718 11.132 1.00 94.56 121 ILE A N 1
ATOM 966 C CA . ILE A 1 121 ? -13.015 2.519 10.804 1.00 94.56 121 ILE A CA 1
ATOM 967 C C . ILE A 1 121 ? -12.774 3.531 9.677 1.00 94.56 121 ILE A C 1
ATOM 969 O O . ILE A 1 121 ? -13.726 4.080 9.131 1.00 94.56 121 ILE A O 1
ATOM 973 N N . SER A 1 122 ? -11.515 3.802 9.321 1.00 94.81 122 SER A N 1
ATOM 974 C CA . SER A 1 122 ? -11.166 4.652 8.177 1.00 94.81 122 SER A CA 1
ATOM 975 C C . SER A 1 122 ? -9.790 4.300 7.629 1.00 94.81 122 SER A C 1
ATOM 977 O O . SER A 1 122 ? -8.874 3.997 8.396 1.00 94.81 122 SER A O 1
ATOM 979 N N . THR A 1 123 ? -9.652 4.376 6.303 1.00 93.56 123 THR A N 1
ATOM 980 C CA . THR A 1 123 ? -8.390 4.169 5.577 1.00 93.56 123 THR A CA 1
ATOM 981 C C . THR A 1 123 ? -7.941 5.400 4.777 1.00 93.56 123 THR A C 1
ATOM 983 O O . THR A 1 123 ? -7.089 5.301 3.893 1.00 93.56 123 THR A O 1
ATOM 986 N N . THR A 1 124 ? -8.564 6.560 5.010 1.00 92.06 124 THR A N 1
ATOM 987 C CA . THR A 1 124 ? -8.325 7.787 4.234 1.00 92.06 124 THR A CA 1
ATOM 988 C C . THR A 1 124 ? -7.608 8.862 5.056 1.00 92.06 124 THR A C 1
ATOM 990 O O . THR A 1 124 ? -7.906 8.997 6.243 1.00 92.06 124 THR A O 1
ATOM 993 N N . PRO A 1 125 ? -6.737 9.685 4.438 1.00 92.31 125 PRO A N 1
ATOM 994 C CA . PRO A 1 125 ? -6.377 9.667 3.017 1.00 92.31 125 PRO A CA 1
ATOM 995 C C . PRO A 1 125 ? -5.483 8.472 2.649 1.00 92.31 125 PRO A C 1
ATOM 997 O O . PRO A 1 125 ? -4.712 7.984 3.473 1.00 92.31 125 PRO A O 1
ATOM 1000 N N . CYS A 1 126 ? -5.587 8.019 1.401 1.00 93.50 126 CYS A N 1
ATOM 1001 C CA . CYS A 1 126 ? -4.782 6.938 0.836 1.00 93.50 126 CYS A CA 1
ATOM 1002 C C . CYS A 1 126 ? -4.166 7.415 -0.482 1.00 93.50 126 CYS A C 1
ATOM 1004 O O . CYS A 1 126 ? -4.861 8.017 -1.300 1.00 93.50 126 CYS A O 1
ATOM 1006 N N . PHE A 1 127 ? -2.876 7.156 -0.674 1.00 94.44 127 PHE A N 1
ATOM 1007 C CA . PHE A 1 127 ? -2.159 7.445 -1.909 1.00 94.44 127 PHE A CA 1
ATOM 1008 C C . PHE A 1 127 ? -1.262 6.269 -2.277 1.00 94.44 127 PHE A C 1
ATOM 1010 O O . PHE A 1 127 ? -0.524 5.757 -1.430 1.00 94.44 127 PHE A O 1
ATOM 1017 N N . LEU A 1 128 ? -1.324 5.887 -3.549 1.00 95.44 128 LEU A N 1
ATOM 1018 C CA . LEU A 1 128 ? -0.452 4.914 -4.185 1.00 95.44 128 LEU A CA 1
ATOM 1019 C C . LEU A 1 128 ? 0.022 5.521 -5.507 1.00 95.44 128 LEU A C 1
ATOM 1021 O O . LEU A 1 128 ? -0.801 5.873 -6.351 1.00 95.44 128 LEU A O 1
ATOM 1025 N N . GLY A 1 129 ? 1.332 5.635 -5.672 1.00 94.50 129 GLY A N 1
ATOM 1026 C CA . GLY A 1 129 ? 1.999 5.948 -6.930 1.00 94.50 129 GLY A CA 1
ATOM 1027 C C . GLY A 1 129 ? 2.985 4.836 -7.267 1.00 94.50 129 GLY A C 1
ATOM 1028 O O . GLY A 1 129 ? 3.403 4.099 -6.384 1.00 94.50 129 GLY A O 1
ATOM 1029 N N . ALA A 1 130 ? 3.347 4.690 -8.533 1.00 93.38 130 ALA A N 1
ATOM 1030 C CA . ALA A 1 130 ? 4.382 3.755 -8.954 1.00 93.38 130 ALA A CA 1
ATOM 1031 C C . ALA A 1 130 ? 5.383 4.501 -9.835 1.00 93.38 130 ALA A C 1
ATOM 1033 O O . ALA A 1 130 ? 4.974 5.139 -10.805 1.00 93.38 130 ALA A O 1
ATOM 1034 N N . ASP A 1 131 ? 6.667 4.410 -9.494 1.00 89.75 131 ASP A N 1
ATOM 1035 C CA . ASP A 1 131 ? 7.761 4.908 -10.322 1.00 89.75 131 ASP A CA 1
ATOM 1036 C C . ASP A 1 131 ? 8.884 3.853 -10.368 1.00 89.75 131 ASP A C 1
ATOM 1038 O O . ASP A 1 131 ? 9.417 3.489 -9.317 1.00 89.75 131 ASP A O 1
ATOM 1042 N N . PRO A 1 132 ? 9.182 3.272 -11.543 1.00 92.00 132 PRO A N 1
ATOM 1043 C CA . PRO A 1 132 ? 8.494 3.495 -12.814 1.00 92.00 132 PRO A CA 1
ATOM 1044 C C . PRO A 1 132 ? 7.044 2.977 -12.798 1.00 92.00 132 PRO A C 1
ATOM 1046 O O . PRO A 1 132 ? 6.739 1.943 -12.205 1.00 92.00 132 PRO A O 1
ATOM 1049 N N . ALA A 1 133 ? 6.138 3.657 -13.511 1.00 94.19 133 ALA A N 1
ATOM 1050 C CA . ALA A 1 133 ? 4.730 3.236 -13.620 1.00 94.19 133 ALA A CA 1
ATOM 1051 C C . ALA A 1 133 ? 4.567 1.858 -14.297 1.00 94.19 133 ALA A C 1
ATOM 1053 O O . ALA A 1 133 ? 3.570 1.153 -14.115 1.00 94.19 133 ALA A O 1
ATOM 1054 N N . ASN A 1 134 ? 5.560 1.464 -15.098 1.00 94.56 134 ASN A N 1
ATOM 1055 C CA . ASN A 1 134 ? 5.654 0.155 -15.720 1.00 94.56 134 ASN A CA 1
ATOM 1056 C C . ASN A 1 134 ? 7.099 -0.358 -15.700 1.00 94.56 134 ASN A C 1
ATOM 1058 O O . ASN A 1 134 ? 8.039 0.413 -15.853 1.00 94.56 134 ASN A O 1
ATOM 1062 N N . SER A 1 135 ? 7.271 -1.669 -15.536 1.00 93.75 135 SER A N 1
ATOM 1063 C CA . SER A 1 135 ? 8.582 -2.326 -15.594 1.00 93.75 135 SER A CA 1
ATOM 1064 C C . SER A 1 135 ? 8.524 -3.579 -16.460 1.00 93.75 135 SER A C 1
ATOM 1066 O O . SER A 1 135 ? 7.513 -4.282 -16.482 1.00 93.75 135 SER A O 1
ATOM 1068 N N . VAL A 1 136 ? 9.597 -3.863 -17.194 1.00 92.94 136 VAL A N 1
ATOM 1069 C CA . VAL A 1 136 ? 9.675 -5.017 -18.098 1.00 92.94 136 VAL A CA 1
ATOM 1070 C C . VAL A 1 136 ? 9.893 -6.294 -17.287 1.00 92.94 136 VAL A C 1
ATOM 1072 O O . VAL A 1 136 ? 10.859 -6.407 -16.533 1.00 92.94 136 VAL A O 1
ATOM 1075 N N . LEU A 1 137 ? 9.001 -7.270 -17.456 1.00 91.06 137 LEU A N 1
ATOM 1076 C CA . LEU A 1 137 ? 9.168 -8.626 -16.934 1.00 91.06 137 LEU A CA 1
ATOM 1077 C C . LEU A 1 137 ? 9.853 -9.519 -17.973 1.00 91.06 137 LEU A C 1
ATOM 1079 O O . LEU A 1 137 ? 10.062 -9.129 -19.118 1.00 91.06 137 LEU A O 1
ATOM 1083 N N . LEU A 1 138 ? 10.200 -10.747 -17.582 1.00 92.25 138 LEU A N 1
ATOM 1084 C CA . LEU A 1 138 ? 10.727 -11.731 -18.524 1.00 92.25 138 LEU A CA 1
ATOM 1085 C C . LEU A 1 138 ? 9.738 -11.937 -19.689 1.00 92.25 138 LEU A C 1
ATOM 1087 O O . LEU A 1 138 ? 8.574 -12.275 -19.473 1.00 92.25 138 LEU A O 1
ATOM 1091 N N . GLY A 1 139 ? 10.219 -11.760 -20.922 1.00 91.56 139 GLY A N 1
ATOM 1092 C CA . GLY A 1 139 ? 9.392 -11.821 -22.131 1.00 91.56 139 GLY A CA 1
ATOM 1093 C C . GLY A 1 139 ? 8.754 -10.468 -22.494 1.00 91.56 139 GLY A C 1
ATOM 1094 O O . GLY A 1 139 ? 9.291 -9.425 -22.136 1.00 91.56 139 GLY A O 1
ATOM 1095 N N . PRO A 1 140 ? 7.631 -10.451 -23.236 1.00 90.56 140 PRO A N 1
ATOM 1096 C CA . PRO A 1 140 ? 6.996 -9.215 -23.709 1.00 90.56 140 PRO A CA 1
ATOM 1097 C C . PRO A 1 140 ? 6.040 -8.578 -22.681 1.00 90.56 140 PRO A C 1
ATOM 1099 O O . PRO A 1 140 ? 5.219 -7.736 -23.039 1.00 90.56 140 PRO A O 1
ATOM 1102 N N . HIS A 1 141 ? 6.074 -9.017 -21.421 1.00 92.56 141 HIS A N 1
ATOM 1103 C CA . HIS A 1 141 ? 5.105 -8.613 -20.405 1.00 92.56 141 HIS A CA 1
ATOM 1104 C C . HIS A 1 141 ? 5.586 -7.400 -19.604 1.00 92.56 141 HIS A C 1
ATOM 1106 O O . HIS A 1 141 ? 6.770 -7.269 -19.301 1.00 92.56 141 HIS A O 1
ATOM 11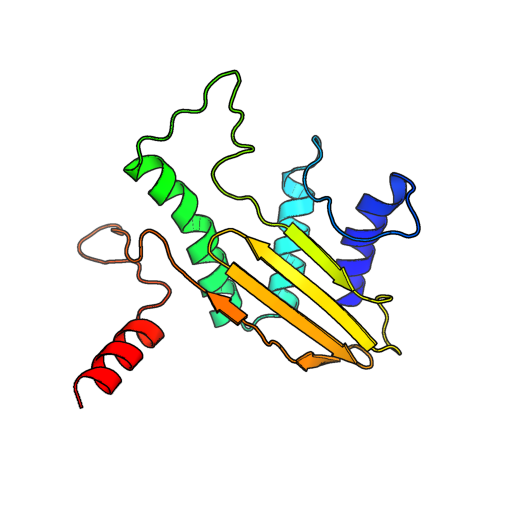12 N N . LEU A 1 142 ? 4.642 -6.541 -19.212 1.00 95.06 142 LEU A N 1
ATOM 1113 C CA . LEU A 1 142 ? 4.889 -5.410 -18.321 1.00 95.06 142 LEU A CA 1
ATOM 1114 C C . LEU A 1 142 ? 4.263 -5.662 -16.951 1.00 95.06 142 LEU A C 1
ATOM 1116 O O . LEU A 1 142 ? 3.117 -6.099 -16.844 1.00 95.06 142 LEU A O 1
ATOM 1120 N N . LEU A 1 143 ? 5.000 -5.313 -15.905 1.00 96.25 143 LEU A N 1
ATOM 1121 C CA . LEU A 1 143 ? 4.479 -5.117 -14.564 1.00 96.25 143 LEU A CA 1
ATOM 1122 C C . LEU A 1 143 ? 3.890 -3.706 -14.476 1.00 96.25 143 LEU A C 1
ATOM 1124 O O . LEU A 1 143 ? 4.625 -2.735 -14.630 1.00 96.25 143 LEU A O 1
ATOM 1128 N N . ARG A 1 144 ? 2.581 -3.597 -14.227 1.00 96.56 144 ARG A N 1
ATOM 1129 C CA . ARG A 1 144 ? 1.852 -2.327 -14.054 1.00 96.56 144 ARG A CA 1
ATOM 1130 C C . ARG A 1 144 ? 0.991 -2.385 -12.782 1.00 96.56 144 ARG A C 1
ATOM 1132 O O . ARG A 1 144 ? -0.181 -2.758 -12.866 1.00 96.56 144 ARG A O 1
ATOM 1139 N N . PRO A 1 145 ? 1.538 -2.059 -11.597 1.00 96.25 145 PRO A N 1
ATOM 1140 C CA . PRO A 1 145 ? 0.855 -2.303 -10.319 1.00 96.25 145 PRO A CA 1
ATOM 1141 C C . PRO A 1 145 ? -0.464 -1.540 -10.157 1.00 96.25 145 PRO A C 1
ATOM 1143 O O . PRO A 1 145 ? -1.340 -1.982 -9.417 1.00 96.25 145 PRO A O 1
ATOM 1146 N N . LEU A 1 146 ? -0.598 -0.404 -10.850 1.00 97.00 146 LEU A N 1
ATOM 1147 C CA . LEU A 1 146 ? -1.762 0.480 -10.799 1.00 97.00 146 LEU A CA 1
ATOM 1148 C C . LEU A 1 146 ? -2.583 0.478 -12.099 1.00 97.00 146 LEU A C 1
ATOM 1150 O O . LEU A 1 146 ? -3.458 1.327 -12.252 1.00 97.00 146 LEU A O 1
ATOM 1154 N N . ALA A 1 147 ? -2.367 -0.492 -13.004 1.00 95.94 147 ALA A N 1
ATOM 1155 C CA . ALA A 1 147 ? -2.994 -0.521 -14.332 1.00 95.94 147 ALA A CA 1
ATOM 1156 C C . ALA A 1 147 ? -4.507 -0.291 -14.299 1.00 95.94 147 ALA A C 1
ATOM 1158 O O . ALA A 1 147 ? -5.007 0.582 -14.991 1.00 95.94 147 ALA A O 1
ATOM 1159 N N . ALA A 1 148 ? -5.236 -1.030 -13.457 1.00 94.12 148 ALA A N 1
ATOM 1160 C CA . ALA A 1 148 ? -6.692 -0.924 -13.399 1.00 94.12 148 ALA A CA 1
ATOM 1161 C C . ALA A 1 148 ? -7.170 0.487 -13.009 1.00 94.12 148 ALA A C 1
ATOM 1163 O O . ALA A 1 148 ? -8.153 0.972 -13.560 1.00 94.12 148 ALA A O 1
ATOM 1164 N N . ALA A 1 149 ? -6.475 1.152 -12.079 1.00 93.19 149 ALA A N 1
ATOM 1165 C CA . ALA A 1 149 ? -6.815 2.507 -11.654 1.00 93.19 149 ALA A CA 1
ATOM 1166 C C . ALA A 1 149 ? -6.433 3.547 -12.719 1.00 93.19 149 ALA A C 1
ATOM 1168 O O . ALA A 1 149 ? -7.226 4.439 -13.017 1.00 93.19 149 ALA A O 1
ATOM 1169 N N . GLU A 1 150 ? -5.247 3.416 -13.317 1.00 94.44 150 GLU A N 1
ATOM 1170 C CA . GLU A 1 150 ? -4.766 4.291 -14.394 1.00 94.44 150 GLU A CA 1
ATOM 1171 C C . GLU A 1 150 ? -5.635 4.198 -15.652 1.00 94.44 150 GLU A C 1
ATOM 1173 O O . GLU A 1 150 ? -5.978 5.220 -16.249 1.00 94.44 150 GLU A O 1
ATOM 1178 N N . ASP A 1 151 ? -5.993 2.978 -16.053 1.00 95.62 151 ASP A N 1
ATOM 1179 C CA . ASP A 1 151 ? -6.780 2.707 -17.253 1.00 95.62 151 ASP A CA 1
ATOM 1180 C C . ASP A 1 151 ? -8.222 3.191 -17.049 1.00 95.62 151 ASP A C 1
ATOM 1182 O O . ASP A 1 151 ? -8.751 3.901 -17.901 1.00 95.62 151 ASP A O 1
ATOM 1186 N N . LEU A 1 152 ? -8.818 2.948 -15.873 1.00 95.12 152 LEU A N 1
ATOM 1187 C CA . LEU A 1 152 ? -10.128 3.509 -15.524 1.00 95.12 152 LEU A CA 1
ATOM 1188 C C . LEU A 1 152 ? -10.118 5.043 -15.547 1.00 95.12 152 LEU A C 1
ATOM 1190 O O . LEU A 1 152 ? -11.036 5.659 -16.094 1.00 95.12 152 LEU A O 1
ATOM 1194 N N . ALA A 1 153 ? -9.089 5.670 -14.968 1.00 91.69 153 ALA A N 1
ATOM 1195 C CA . ALA A 1 153 ? -8.953 7.122 -14.985 1.00 91.69 153 ALA A CA 1
ATOM 1196 C C . ALA A 1 153 ? -8.873 7.647 -16.428 1.00 91.69 153 ALA A C 1
ATOM 1198 O O . ALA A 1 153 ? -9.585 8.590 -16.777 1.00 91.69 153 ALA A O 1
ATOM 1199 N N . ARG A 1 154 ? -8.084 6.994 -17.290 1.00 92.50 154 ARG A N 1
ATOM 1200 C CA . ARG A 1 154 ? -7.955 7.345 -18.711 1.00 92.50 154 ARG A CA 1
ATOM 1201 C C . ARG A 1 154 ? -9.274 7.196 -19.469 1.00 92.50 154 ARG A C 1
ATOM 1203 O O . ARG A 1 154 ? -9.663 8.120 -20.179 1.00 92.50 154 ARG A O 1
ATOM 1210 N N . ASP A 1 155 ? -9.975 6.086 -19.278 1.00 94.12 155 ASP A N 1
ATOM 1211 C CA . ASP A 1 155 ? -11.250 5.807 -19.944 1.00 94.12 155 ASP A CA 1
ATOM 1212 C C . ASP A 1 155 ? -12.352 6.776 -19.506 1.00 94.12 155 ASP A C 1
ATOM 1214 O O . ASP A 1 155 ? -13.185 7.185 -20.316 1.00 94.12 155 ASP A O 1
ATOM 1218 N N . SER A 1 156 ? -12.354 7.162 -18.228 1.00 88.88 156 SER A N 1
ATOM 1219 C CA . SER A 1 156 ? -13.312 8.131 -17.689 1.00 88.88 156 SER A CA 1
ATOM 1220 C C . SER A 1 156 ? -13.041 9.569 -18.136 1.00 88.88 156 SER A C 1
ATOM 1222 O O . SER A 1 156 ? -13.983 10.346 -18.241 1.00 88.88 156 SER A O 1
ATOM 1224 N N . TYR A 1 157 ? -11.784 9.916 -18.428 1.00 78.94 157 TYR A N 1
ATOM 1225 C CA . TYR A 1 157 ? -11.394 11.246 -18.903 1.00 78.94 157 TYR A CA 1
ATOM 1226 C C . TYR A 1 157 ? -11.690 11.470 -20.395 1.00 78.94 157 TYR A C 1
ATOM 1228 O O . TYR A 1 157 ? -11.852 12.605 -20.830 1.00 78.94 157 TYR A O 1
ATOM 1236 N N . ILE A 1 158 ? -11.734 10.399 -21.192 1.00 75.00 158 ILE A N 1
ATOM 1237 C CA . ILE A 1 158 ? -11.933 10.466 -22.653 1.00 75.00 158 ILE A CA 1
ATOM 1238 C C . ILE A 1 158 ? -13.432 10.483 -23.038 1.00 75.00 158 ILE A C 1
ATOM 1240 O O . ILE A 1 158 ? -13.768 10.610 -24.216 1.00 75.00 158 ILE A O 1
ATOM 1244 N N . ARG A 1 159 ? -14.343 10.390 -22.064 1.00 56.03 159 ARG A N 1
ATOM 1245 C CA . ARG A 1 159 ? -15.797 10.514 -22.262 1.00 56.03 159 ARG A CA 1
ATOM 1246 C C . ARG A 1 159 ? -16.292 11.923 -21.975 1.00 56.03 159 ARG A C 1
ATOM 1248 O O . ARG A 1 159 ? -17.210 12.350 -22.708 1.00 56.03 159 ARG A O 1
#

pLDDT: mean 76.97, std 20.87, range [26.45, 97.0]

Secondary structure (DSSP, 8-state):
-HHHHHHHHHHHHHTT---S--------SS-HHHHHHHHHHHHHHHS-HHHHHHHHHHHHHHHHHHHHHT---BTTB-TTSSS---EEEEES--SSSSEEEEEEE-SSEEEEEEEETTEEEE--SEEE--SSS-EEPSSS-EE-TTHHHHHHHHHHH--

Foldseek 3Di:
DLVVLVCVLVVVVCVVDDDDDFDDDPPDDPDVVVNVVSVLVNCPVVDDPLRSVLVVVQLVCQVVLCVVVVPDQDPVRHCVPGADPWDKTKADDDDQAAWIKMWIDGPFWTWIFIDHNRDTPDTPPTGGDHVVCWDDDPDRDIDHSCCVVVVVVVVVVVD

Radius of gyration: 17.81 Å; chains: 1; bounding box: 46×25×50 Å

Sequence (159 aa):
MIERCLTSLILTNVRNGFTRLPIMWVASRRDESSQHRMVHKLLATALSEGGYTTVSTIMGLENVLDRLEGFVAEFEREREEIPMLYWISFFGNPGDTGLWSWRFGGHHVSLNFTLSAGEIISTTPCFLGADPANSVLLGPHLLRPLAAAEDLARDSYIR